Protein AF-D6K3V4-F1 (afdb_monomer_lite)

Foldseek 3Di:
DWEWEDDDVTDIAFDDPPDPPDHGDPVPDQKYFYFYPVLLVCLLLLNDDLVVTTPDIDGDPVVSSVVSVVSNCNNVD

Secondary structure (DSSP, 8-state):
-EEEEESTT-EEEE--SSSTTPPP-STT--EEEEEEHHHHHHHHTTSS-TTT--SEEEE-HHHHHHHHHHHHHGGG-

Structure (mmCIF, N/CA/C/O backbone):
data_AF-D6K3V4-F1
#
_entry.id   AF-D6K3V4-F1
#
loop_
_atom_site.group_PDB
_atom_site.id
_atom_site.type_symbol
_atom_site.label_atom_id
_atom_site.label_alt_id
_atom_site.label_comp_id
_atom_site.label_asym_id
_atom_site.label_entity_id
_atom_site.label_seq_id
_atom_site.pdbx_PDB_ins_code
_atom_site.Cartn_x
_atom_site.Cartn_y
_atom_site.Cartn_z
_atom_site.occupancy
_atom_site.B_iso_or_equiv
_atom_site.auth_seq_id
_atom_site.auth_comp_id
_atom_site.auth_asym_id
_atom_site.auth_atom_id
_atom_site.pdbx_PDB_model_num
ATOM 1 N N . MET A 1 1 ? 7.055 -0.119 -7.524 1.00 93.94 1 MET A N 1
ATOM 2 C CA . MET A 1 1 ? 5.678 -0.319 -7.021 1.00 93.94 1 MET A CA 1
ATOM 3 C C . MET A 1 1 ? 5.233 0.960 -6.345 1.00 93.94 1 MET A C 1
ATOM 5 O O . MET A 1 1 ? 6.035 1.533 -5.616 1.00 93.94 1 MET A O 1
ATOM 9 N N . ARG A 1 2 ? 4.008 1.420 -6.587 1.00 97.25 2 ARG A N 1
ATOM 10 C CA . ARG A 1 2 ? 3.425 2.572 -5.899 1.00 97.25 2 ARG A CA 1
ATOM 11 C C . ARG A 1 2 ? 2.404 2.096 -4.875 1.00 97.25 2 ARG A C 1
ATOM 13 O O . ARG A 1 2 ? 1.515 1.316 -5.201 1.00 97.25 2 ARG A O 1
ATOM 20 N N . LEU A 1 3 ? 2.559 2.568 -3.647 1.00 95.94 3 LEU A N 1
ATOM 21 C CA . LEU A 1 3 ? 1.553 2.485 -2.599 1.00 95.94 3 LEU A CA 1
ATOM 22 C C . LEU A 1 3 ? 0.972 3.883 -2.413 1.00 95.94 3 LEU A C 1
ATOM 24 O O . LEU A 1 3 ? 1.718 4.820 -2.130 1.00 95.94 3 LEU A O 1
ATOM 28 N N . GLU A 1 4 ? -0.333 4.016 -2.567 1.00 96.88 4 GLU A N 1
ATOM 29 C CA . GLU A 1 4 ? -1.080 5.232 -2.280 1.00 96.88 4 GLU A CA 1
ATOM 30 C C . GLU A 1 4 ? -2.006 4.985 -1.092 1.00 96.88 4 GLU A C 1
ATOM 32 O O . GLU A 1 4 ? -2.734 3.995 -1.050 1.00 96.88 4 GLU A O 1
ATOM 37 N N . ILE A 1 5 ? -1.953 5.880 -0.111 1.00 95.69 5 ILE A N 1
ATOM 38 C CA . ILE A 1 5 ? -2.917 5.919 0.983 1.00 95.69 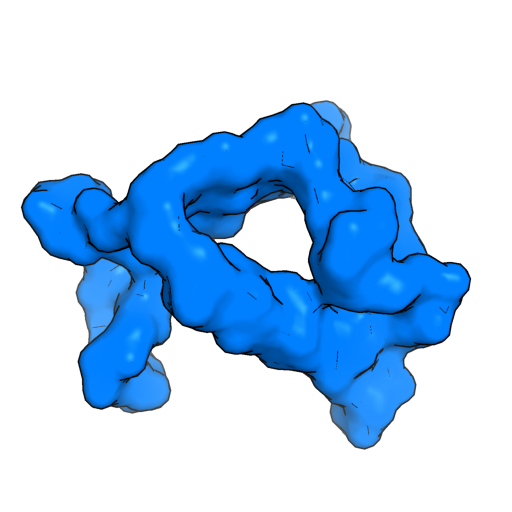5 ILE A CA 1
ATOM 39 C C . ILE A 1 5 ? -3.756 7.173 0.796 1.00 95.69 5 ILE A C 1
ATOM 41 O O . ILE A 1 5 ? -3.223 8.282 0.810 1.00 95.69 5 ILE A O 1
ATOM 45 N N . GLU A 1 6 ? -5.055 6.996 0.609 1.00 93.56 6 GLU A N 1
ATOM 46 C CA . GLU A 1 6 ? -6.008 8.069 0.358 1.00 93.56 6 GLU A CA 1
ATOM 47 C C . GLU A 1 6 ? -6.545 8.674 1.666 1.00 93.56 6 GLU A C 1
ATOM 49 O O . GLU A 1 6 ? -6.550 8.053 2.734 1.00 93.56 6 GLU A O 1
ATOM 54 N N . GLY A 1 7 ? -7.054 9.904 1.574 1.00 88.81 7 GLY A N 1
ATOM 55 C CA . GLY A 1 7 ? -7.681 10.613 2.689 1.00 88.81 7 GLY A CA 1
ATOM 56 C C . GLY A 1 7 ? -6.752 11.580 3.429 1.00 88.81 7 GLY A C 1
ATOM 57 O O . GLY A 1 7 ? -5.668 11.943 2.971 1.00 88.81 7 GLY A O 1
ATOM 58 N N . SER A 1 8 ? -7.222 12.071 4.578 1.00 87.62 8 SER A N 1
ATOM 59 C CA . SER A 1 8 ? -6.500 13.078 5.364 1.00 87.62 8 SER A CA 1
ATOM 60 C C . SER A 1 8 ? -5.240 12.481 5.989 1.00 87.62 8 SER A C 1
ATOM 62 O O . SER A 1 8 ? -5.324 11.521 6.750 1.00 87.62 8 SER A O 1
ATOM 64 N N . GLY A 1 9 ? -4.076 13.055 5.677 1.00 84.12 9 GLY A N 1
ATOM 65 C CA . GLY A 1 9 ? -2.780 12.504 6.091 1.00 84.12 9 GLY A CA 1
ATOM 66 C C . GLY A 1 9 ? -2.294 11.334 5.229 1.00 84.12 9 GLY A C 1
ATOM 67 O O . GLY A 1 9 ? -1.308 10.694 5.585 1.00 84.12 9 GLY A O 1
ATOM 68 N N . GLY A 1 10 ? -2.974 11.074 4.110 1.00 92.88 10 GLY A N 1
ATOM 69 C CA . GLY A 1 10 ? -2.539 10.146 3.079 1.00 92.88 10 GLY A CA 1
ATOM 70 C C . GLY A 1 10 ? -1.269 10.592 2.353 1.00 92.88 10 GLY A C 1
ATOM 71 O O . GLY A 1 10 ? -0.692 11.651 2.620 1.00 92.88 10 GLY A O 1
ATOM 72 N N . GLY A 1 11 ? -0.823 9.774 1.410 1.00 96.31 11 GLY A N 1
ATOM 73 C CA . GLY A 1 11 ? 0.403 10.022 0.668 1.00 96.31 11 GLY A CA 1
ATOM 74 C C . GLY A 1 11 ? 0.680 8.961 -0.382 1.00 96.31 11 GLY A C 1
ATOM 75 O O . GLY A 1 11 ? -0.086 8.016 -0.562 1.00 96.31 11 GLY A O 1
ATOM 76 N N . GLN A 1 12 ? 1.801 9.128 -1.073 1.00 96.19 12 GLN A N 1
ATOM 77 C CA . GLN A 1 12 ? 2.270 8.183 -2.074 1.00 96.19 12 GLN A CA 1
ATOM 78 C C . GLN A 1 12 ? 3.712 7.791 -1.775 1.00 96.19 12 GLN A C 1
ATOM 80 O O . GLN A 1 12 ? 4.566 8.646 -1.529 1.00 96.19 12 GLN A O 1
ATOM 85 N N . TRP A 1 13 ? 3.984 6.493 -1.844 1.00 96.06 13 TRP A N 1
ATOM 86 C CA . TRP A 1 13 ? 5.296 5.914 -1.602 1.00 96.06 13 TRP A CA 1
ATOM 87 C C . TRP A 1 13 ? 5.697 5.027 -2.774 1.00 96.06 13 TRP A C 1
ATOM 89 O O . TRP A 1 13 ? 4.937 4.167 -3.220 1.00 96.06 13 TRP A O 1
ATOM 99 N N . LEU A 1 14 ? 6.922 5.221 -3.259 1.00 96.06 14 LEU A N 1
ATOM 100 C CA . LEU A 1 14 ? 7.544 4.328 -4.227 1.00 96.06 14 LEU A CA 1
ATOM 101 C C . LEU A 1 14 ? 8.350 3.274 -3.475 1.00 96.06 14 LEU A C 1
ATOM 103 O O . LEU A 1 14 ? 9.349 3.587 -2.830 1.00 96.06 14 LEU A O 1
ATOM 107 N N . ILE A 1 15 ? 7.906 2.027 -3.576 1.00 94.31 15 ILE A N 1
ATOM 108 C CA . ILE A 1 15 ? 8.528 0.875 -2.933 1.00 94.31 15 ILE A CA 1
ATOM 109 C C . ILE A 1 15 ? 9.426 0.176 -3.967 1.00 94.31 15 ILE A C 1
ATOM 111 O O . ILE A 1 15 ? 8.910 -0.285 -5.001 1.00 94.31 15 ILE A O 1
ATOM 115 N N . PRO A 1 16 ? 10.752 0.120 -3.739 1.00 93.50 16 PRO A N 1
ATOM 116 C CA . PRO A 1 16 ? 11.654 -0.698 -4.541 1.00 93.50 16 PRO A CA 1
ATOM 117 C C . PRO A 1 16 ? 11.395 -2.183 -4.257 1.00 93.50 16 PRO A C 1
ATOM 119 O O . PRO A 1 16 ? 11.176 -2.575 -3.112 1.00 93.50 16 PRO A O 1
ATOM 122 N N . LEU A 1 17 ? 11.399 -3.007 -5.304 1.00 91.25 17 LEU A N 1
ATOM 123 C CA . LEU A 1 17 ? 11.153 -4.454 -5.197 1.00 91.25 17 LEU A CA 1
ATOM 124 C C . LEU A 1 17 ? 12.416 -5.290 -5.435 1.00 91.25 17 LEU A C 1
ATOM 126 O O . LEU A 1 17 ? 12.417 -6.494 -5.213 1.00 91.25 17 LEU A O 1
ATOM 130 N N . ASP A 1 18 ? 13.477 -4.656 -5.919 1.00 89.06 18 ASP A N 1
ATOM 131 C CA . ASP A 1 18 ? 14.735 -5.279 -6.305 1.00 89.06 18 ASP A CA 1
ATOM 132 C C . ASP A 1 18 ? 15.636 -5.558 -5.096 1.00 89.06 18 ASP A C 1
ATOM 134 O O . ASP A 1 18 ? 16.242 -6.626 -5.013 1.00 89.06 18 ASP A O 1
ATOM 138 N N . SER A 1 19 ? 15.727 -4.620 -4.145 1.00 87.19 19 SER A N 1
ATOM 139 C CA . SER A 1 19 ? 16.588 -4.774 -2.971 1.00 87.19 19 SER A CA 1
ATOM 140 C C . SER A 1 19 ? 16.201 -3.869 -1.786 1.00 87.19 19 SER A C 1
ATOM 142 O O . SER A 1 19 ? 15.691 -2.761 -1.978 1.00 87.19 19 SER A O 1
ATOM 144 N N . PRO A 1 20 ? 16.455 -4.299 -0.531 1.00 85.06 20 PRO A N 1
ATOM 145 C CA . PRO A 1 20 ? 16.278 -3.446 0.642 1.00 85.06 20 PRO A CA 1
ATOM 146 C C . PRO A 1 20 ? 17.207 -2.226 0.602 1.00 85.06 20 PRO A C 1
ATOM 148 O O . PRO A 1 20 ? 18.412 -2.364 0.401 1.00 85.06 20 P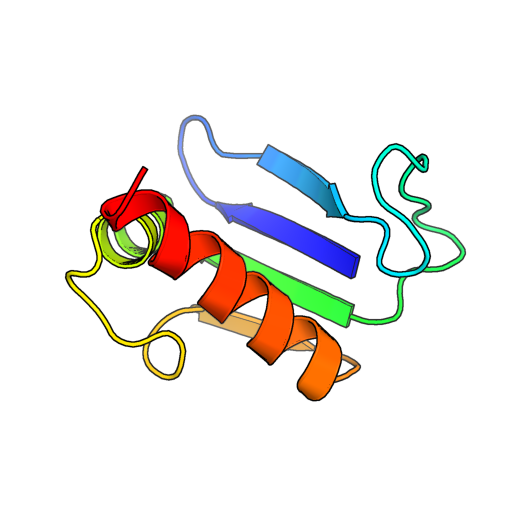RO A O 1
ATOM 151 N N . GLY A 1 21 ? 16.661 -1.033 0.841 1.00 85.12 21 GLY A N 1
ATOM 152 C CA . GLY A 1 21 ? 17.430 0.218 0.860 1.00 85.12 21 GLY A CA 1
ATOM 153 C C . GLY A 1 21 ? 17.668 0.855 -0.514 1.00 85.12 21 GLY A C 1
ATOM 154 O O . GLY A 1 21 ? 18.253 1.936 -0.573 1.00 85.12 21 GLY A O 1
ATOM 155 N N . ALA A 1 22 ? 17.195 0.237 -1.601 1.00 91.75 22 ALA A N 1
ATOM 156 C CA . ALA A 1 22 ? 17.124 0.899 -2.898 1.00 91.75 22 ALA A CA 1
ATOM 157 C C . ALA A 1 22 ? 16.167 2.106 -2.867 1.00 91.75 22 ALA A C 1
ATOM 159 O O . ALA A 1 22 ? 15.360 2.284 -1.951 1.00 91.75 22 ALA A O 1
ATOM 160 N N . VAL A 1 23 ? 16.262 2.959 -3.885 1.00 91.81 23 VAL A N 1
ATOM 161 C CA . VAL A 1 23 ? 15.371 4.112 -4.053 1.00 91.81 23 VAL A CA 1
ATOM 162 C C . VAL A 1 23 ? 14.279 3.740 -5.050 1.00 91.81 23 VAL A C 1
ATOM 164 O O . VAL A 1 23 ? 14.571 3.322 -6.168 1.00 91.81 23 VAL A O 1
ATOM 167 N N . GLY A 1 24 ? 13.016 3.900 -4.655 1.00 91.81 24 GLY A N 1
ATOM 168 C CA . GLY A 1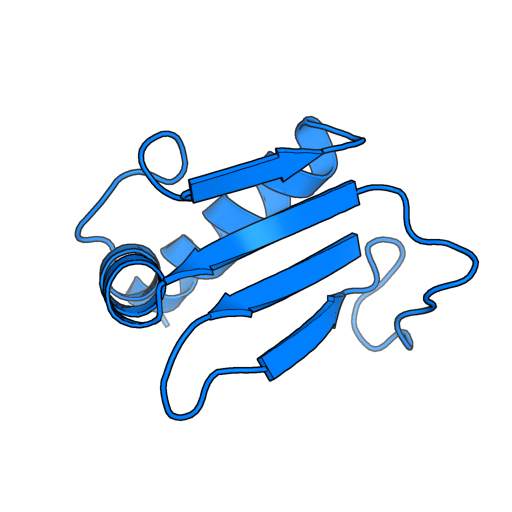 24 ? 11.884 3.672 -5.549 1.00 91.81 24 GLY A CA 1
ATOM 169 C C . GLY A 1 24 ? 11.862 4.658 -6.726 1.00 91.81 24 GLY A C 1
ATOM 170 O O . GLY A 1 24 ? 12.207 5.829 -6.577 1.00 91.81 24 GLY A O 1
ATOM 171 N N . SER A 1 25 ? 11.424 4.193 -7.898 1.00 92.00 25 SER A N 1
ATOM 172 C CA . SER A 1 25 ? 11.357 4.983 -9.136 1.00 92.00 25 SER A CA 1
ATOM 173 C C . SER A 1 25 ? 9.970 4.882 -9.770 1.00 92.00 25 SER A C 1
ATOM 175 O O . SER A 1 25 ? 9.424 3.785 -9.891 1.00 92.00 25 SER A O 1
ATOM 177 N N . ALA A 1 26 ? 9.412 6.027 -10.180 1.00 92.06 26 ALA A N 1
ATOM 178 C CA . ALA A 1 26 ? 8.154 6.086 -10.925 1.00 92.06 26 ALA A CA 1
ATOM 179 C C . ALA A 1 26 ? 8.318 5.561 -12.362 1.00 92.06 26 ALA A C 1
ATOM 181 O O . ALA A 1 26 ? 7.408 4.931 -12.888 1.00 92.06 26 ALA A O 1
ATOM 182 N N . ASP A 1 27 ? 9.495 5.750 -12.967 1.00 91.94 27 ASP A N 1
ATOM 183 C CA . ASP A 1 27 ? 9.792 5.262 -14.323 1.00 91.94 27 ASP A CA 1
ATOM 184 C C . ASP A 1 27 ? 9.831 3.726 -14.397 1.00 91.94 27 ASP A C 1
ATOM 186 O O . ASP A 1 27 ? 9.600 3.144 -15.453 1.00 91.94 27 ASP A O 1
ATOM 190 N N . HIS A 1 28 ? 10.097 3.066 -13.264 1.00 91.19 28 HIS A N 1
ATOM 191 C CA . HIS A 1 28 ? 10.140 1.606 -13.126 1.00 91.19 28 HIS A CA 1
ATOM 192 C C . HIS A 1 28 ? 8.947 1.068 -12.318 1.00 91.19 28 HIS A C 1
ATOM 194 O O . HIS A 1 28 ? 9.030 0.037 -11.642 1.00 91.19 28 HIS A O 1
ATOM 200 N N . GLU A 1 29 ? 7.826 1.786 -12.329 1.00 94.50 29 GLU A N 1
ATOM 201 C CA . GLU A 1 29 ? 6.610 1.359 -11.654 1.00 94.50 29 GLU A CA 1
ATOM 202 C C . GLU A 1 29 ? 5.954 0.181 -12.389 1.00 94.50 29 GLU A C 1
ATOM 204 O O . GLU A 1 29 ? 5.446 0.315 -13.496 1.00 94.50 29 GLU A O 1
ATOM 209 N N . VAL A 1 30 ? 5.949 -0.990 -11.747 1.00 96.31 30 VAL A N 1
ATOM 210 C CA . VAL A 1 30 ? 5.317 -2.212 -12.284 1.00 96.31 30 VAL A CA 1
ATOM 211 C C . VAL A 1 30 ? 3.884 -2.434 -11.791 1.00 96.31 30 VAL A C 1
ATOM 213 O O . VAL A 1 30 ? 3.146 -3.240 -12.354 1.00 96.31 30 VAL A O 1
ATOM 216 N N . ALA A 1 31 ? 3.496 -1.745 -10.717 1.00 96.62 31 ALA A N 1
ATOM 217 C CA . ALA A 1 31 ? 2.199 -1.892 -10.073 1.00 96.62 31 ALA A CA 1
ATOM 218 C C . ALA A 1 31 ? 1.879 -0.697 -9.171 1.00 96.62 31 ALA A C 1
ATOM 220 O O . ALA A 1 31 ? 2.798 -0.069 -8.630 1.00 96.62 31 ALA A O 1
ATOM 221 N N . HIS A 1 32 ? 0.581 -0.454 -8.987 1.00 96.75 32 HIS A N 1
ATOM 222 C CA . HIS A 1 32 ? 0.011 0.569 -8.118 1.00 96.75 32 HIS A CA 1
ATOM 223 C C . HIS A 1 32 ? -1.135 -0.024 -7.292 1.00 96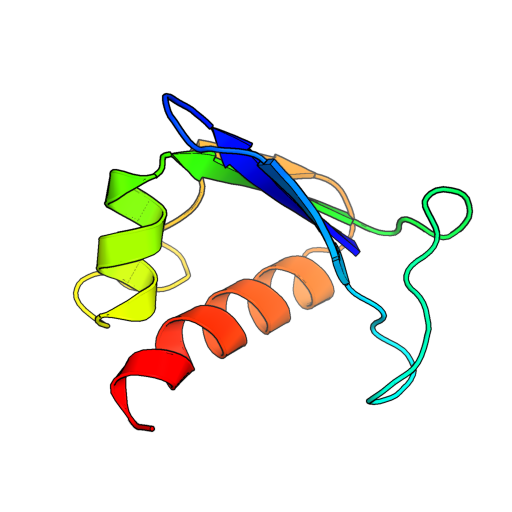.75 32 HIS A C 1
ATOM 225 O O . HIS A 1 32 ? -2.023 -0.679 -7.844 1.00 96.75 32 HIS A O 1
ATOM 231 N N . VAL A 1 33 ? -1.123 0.224 -5.984 1.00 95.69 33 VAL A N 1
ATOM 232 C CA . VAL A 1 33 ? -2.220 -0.091 -5.065 1.00 95.69 33 VAL A CA 1
ATOM 233 C C . VAL A 1 33 ? -2.609 1.146 -4.257 1.00 95.69 33 VAL A C 1
ATOM 235 O O . VAL A 1 33 ? -1.729 1.846 -3.755 1.00 95.69 33 VAL A O 1
ATOM 238 N N . ALA A 1 34 ? -3.912 1.385 -4.130 1.00 95.50 34 ALA A N 1
ATOM 239 C CA . ALA A 1 34 ? -4.509 2.458 -3.349 1.00 95.50 34 ALA A CA 1
ATOM 240 C C . ALA A 1 34 ? -5.401 1.872 -2.243 1.00 95.50 34 ALA A C 1
ATOM 242 O O . ALA A 1 34 ? -6.231 0.996 -2.510 1.00 95.50 34 ALA A O 1
ATOM 243 N N . LEU A 1 35 ? -5.219 2.354 -1.012 1.00 94.44 35 LEU A N 1
ATOM 244 C CA . LEU A 1 35 ? -6.028 2.007 0.162 1.00 94.44 35 LEU A CA 1
ATOM 245 C C . LEU A 1 35 ? -6.524 3.285 0.833 1.00 94.44 35 LEU A C 1
ATOM 247 O O . LEU A 1 35 ? -5.818 4.295 0.832 1.00 94.44 35 LEU A O 1
ATOM 251 N N . ASP A 1 36 ? -7.679 3.238 1.489 1.00 92.88 36 ASP A N 1
ATOM 252 C CA . ASP A 1 36 ? -8.026 4.309 2.421 1.00 92.88 36 ASP A CA 1
ATOM 253 C C . ASP A 1 36 ? -7.184 4.205 3.709 1.00 92.88 36 ASP A C 1
ATOM 255 O O . ASP A 1 36 ? -6.687 3.136 4.081 1.00 92.88 36 ASP A O 1
ATOM 259 N N . GLY A 1 37 ? -6.995 5.328 4.408 1.00 92.38 37 GLY A N 1
ATOM 260 C CA . GLY A 1 37 ? -6.173 5.356 5.621 1.00 92.38 37 GLY A CA 1
ATOM 261 C C . GLY A 1 37 ? -6.650 4.425 6.747 1.00 92.38 37 GLY A C 1
ATOM 262 O O . GLY A 1 37 ? -5.817 3.897 7.487 1.00 92.38 37 GLY A O 1
ATOM 263 N N . VAL A 1 38 ? -7.959 4.187 6.885 1.00 92.31 38 VAL A N 1
ATOM 264 C CA . VAL A 1 38 ? -8.520 3.275 7.897 1.00 92.31 38 VAL A CA 1
ATOM 265 C C . VAL A 1 38 ? -8.267 1.825 7.496 1.00 92.31 38 VAL A C 1
ATOM 267 O O . VAL A 1 38 ? -7.807 1.038 8.324 1.00 92.31 38 VAL A O 1
ATOM 270 N N . GLU A 1 39 ? -8.501 1.483 6.232 1.00 92.69 39 GLU A N 1
ATOM 271 C CA . GLU A 1 39 ? -8.213 0.166 5.665 1.00 92.69 39 GLU A CA 1
ATOM 272 C C . GLU A 1 39 ? -6.727 -0.185 5.801 1.00 92.69 39 GLU A C 1
ATOM 274 O O . GLU A 1 39 ? -6.397 -1.272 6.276 1.00 92.69 39 GLU A O 1
ATOM 279 N N . PHE A 1 40 ? -5.821 0.754 5.510 1.00 93.62 40 PHE A N 1
ATOM 280 C CA . PHE A 1 40 ? -4.390 0.554 5.740 1.00 93.62 40 PHE A CA 1
ATOM 281 C C . PHE A 1 40 ? -4.061 0.313 7.215 1.00 93.62 40 PHE A C 1
ATOM 283 O O . PHE A 1 40 ? -3.313 -0.613 7.528 1.00 93.62 40 PHE A O 1
ATOM 290 N N . CYS A 1 41 ? -4.634 1.096 8.137 1.00 93.62 41 CYS A N 1
ATOM 291 C CA . CYS A 1 41 ? -4.431 0.883 9.572 1.00 93.62 41 CYS A CA 1
ATOM 292 C C . CYS A 1 41 ? -4.928 -0.498 10.016 1.00 93.62 41 CYS A C 1
ATOM 294 O O . CYS A 1 41 ? -4.252 -1.183 10.783 1.00 93.62 41 CYS A O 1
ATOM 296 N N . HIS A 1 42 ? -6.094 -0.929 9.533 1.00 95.06 42 HIS A N 1
ATOM 297 C CA . HIS A 1 42 ? -6.630 -2.256 9.819 1.00 95.06 42 HIS A CA 1
ATOM 298 C C . HIS A 1 42 ? -5.763 -3.370 9.236 1.00 95.06 42 HIS A C 1
ATOM 300 O O . HIS A 1 42 ? -5.501 -4.351 9.933 1.00 95.06 42 HIS A O 1
ATOM 306 N N . LEU A 1 43 ? -5.268 -3.211 8.008 1.00 95.50 43 LEU A N 1
ATOM 307 C CA . LEU A 1 43 ? -4.346 -4.158 7.391 1.00 95.50 43 LEU A CA 1
ATOM 308 C C . LEU A 1 43 ? -3.051 -4.262 8.203 1.00 95.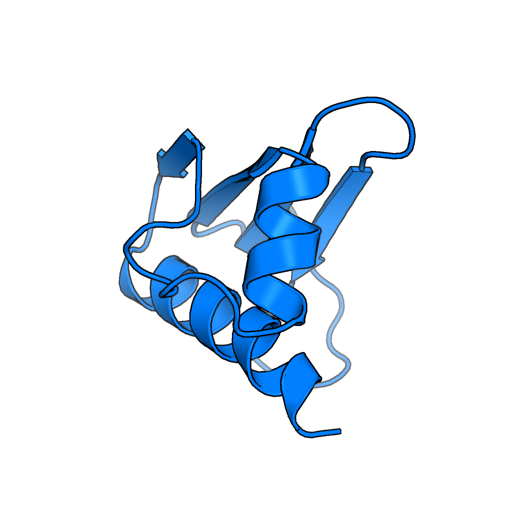50 43 LEU A C 1
ATOM 310 O O . LEU A 1 43 ? -2.657 -5.360 8.587 1.00 95.50 43 LEU A O 1
ATOM 314 N N . ALA A 1 44 ? -2.424 -3.126 8.517 1.00 95.38 44 ALA A N 1
ATOM 315 C CA . ALA A 1 44 ? -1.175 -3.065 9.272 1.00 95.38 44 ALA A CA 1
ATOM 316 C C . ALA A 1 44 ? -1.315 -3.618 10.700 1.00 95.38 44 ALA A C 1
ATOM 318 O O . ALA A 1 44 ? -0.373 -4.210 11.223 1.00 95.38 44 ALA A O 1
ATOM 319 N N . ALA A 1 45 ? -2.498 -3.487 11.307 1.00 95.88 45 ALA A N 1
ATOM 320 C CA . ALA A 1 45 ? -2.838 -4.084 12.599 1.00 95.88 45 ALA A CA 1
ATOM 321 C C . ALA A 1 45 ? -3.235 -5.574 12.515 1.00 95.88 45 ALA A C 1
ATOM 323 O O . ALA A 1 45 ? -3.467 -6.202 13.545 1.00 95.88 45 ALA A O 1
ATOM 324 N N . GLY A 1 46 ? -3.316 -6.162 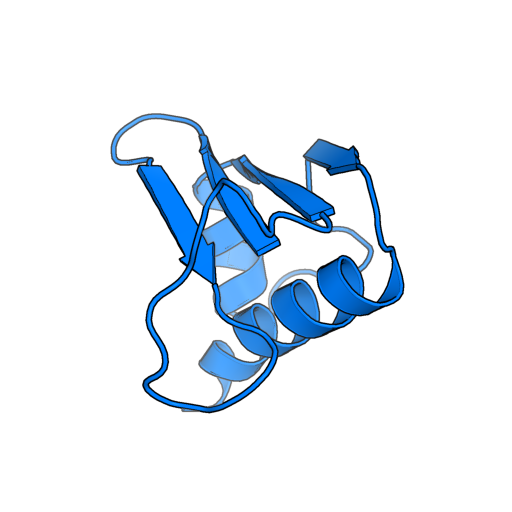11.315 1.00 94.69 46 GLY A N 1
ATOM 325 C CA . GLY A 1 46 ? -3.712 -7.559 11.117 1.00 94.69 46 GLY A CA 1
ATOM 326 C C . GLY A 1 46 ? -5.208 -7.828 11.322 1.00 94.69 46 GLY A C 1
ATOM 327 O O . GLY A 1 46 ? -5.593 -8.969 11.566 1.00 94.69 46 GLY A O 1
ATOM 328 N N . HIS A 1 47 ? -6.052 -6.796 11.247 1.00 95.31 47 HIS A N 1
ATOM 329 C CA . HIS A 1 47 ? -7.503 -6.910 11.433 1.00 95.31 47 HIS A CA 1
ATOM 330 C C . HIS A 1 47 ? -8.254 -7.360 10.174 1.00 95.31 47 HIS A C 1
ATOM 332 O O . HIS A 1 47 ? -9.365 -7.870 10.292 1.00 95.31 47 HIS A O 1
ATOM 338 N N . ILE A 1 48 ? -7.670 -7.176 8.988 1.00 94.62 48 ILE A N 1
ATOM 339 C CA . ILE A 1 48 ? -8.239 -7.611 7.704 1.00 94.62 48 ILE A CA 1
ATOM 340 C C . ILE A 1 48 ? -7.205 -8.403 6.907 1.00 94.62 48 ILE A C 1
ATOM 342 O O . ILE A 1 48 ? -5.995 -8.206 7.070 1.00 94.62 48 ILE A O 1
ATOM 346 N N . ALA A 1 49 ? -7.664 -9.311 6.043 1.00 89.94 49 ALA A N 1
ATOM 347 C CA . ALA A 1 49 ? -6.751 -10.065 5.197 1.00 89.94 49 ALA A CA 1
ATOM 348 C C . ALA A 1 49 ? -6.204 -9.182 4.056 1.00 89.94 49 ALA A C 1
ATOM 350 O O . ALA A 1 49 ? -6.951 -8.392 3.484 1.00 89.94 49 ALA A O 1
ATOM 351 N N . PRO A 1 50 ? -4.947 -9.379 3.607 1.00 87.94 50 PRO A N 1
ATOM 352 C CA . PRO A 1 50 ? -4.383 -8.662 2.458 1.00 87.94 50 PRO A CA 1
ATOM 353 C C . PRO A 1 50 ? -5.237 -8.708 1.185 1.00 87.94 50 PRO A C 1
ATOM 355 O O . PRO A 1 50 ? -5.212 -7.777 0.400 1.00 87.94 50 PRO A O 1
ATOM 358 N N . ARG A 1 51 ? -5.995 -9.791 0.960 1.00 80.75 51 ARG A N 1
ATOM 359 C CA . ARG A 1 51 ? -6.881 -9.935 -0.212 1.00 80.75 51 ARG A CA 1
ATOM 360 C C . ARG A 1 51 ? -8.170 -9.118 -0.118 1.00 80.75 51 ARG A C 1
ATOM 362 O O . ARG A 1 51 ? -8.841 -8.957 -1.130 1.00 80.75 51 ARG A O 1
ATOM 369 N N . GLU A 1 52 ? -8.534 -8.710 1.089 1.00 80.81 52 GLU A N 1
ATOM 370 C CA . GLU A 1 52 ? -9.724 -7.913 1.387 1.00 80.81 52 GLU A CA 1
ATOM 371 C C . GLU A 1 52 ? -9.394 -6.420 1.441 1.00 80.81 52 GLU A C 1
ATOM 373 O O . GLU A 1 52 ? -10.310 -5.610 1.441 1.00 80.81 52 GLU A O 1
ATOM 378 N N . ALA A 1 53 ? -8.102 -6.081 1.475 1.00 74.19 53 ALA A N 1
ATOM 379 C CA . ALA A 1 53 ? -7.596 -4.723 1.479 1.00 74.19 53 ALA A CA 1
ATOM 380 C C . ALA A 1 53 ? -7.301 -4.244 0.046 1.00 74.19 53 ALA A C 1
ATOM 382 O O . ALA A 1 53 ? -6.808 -5.027 -0.770 1.00 74.19 53 ALA A O 1
ATOM 383 N N . ALA A 1 54 ? -7.517 -2.950 -0.197 1.00 73.69 54 ALA A N 1
ATOM 384 C CA . ALA A 1 54 ? -7.240 -2.153 -1.394 1.00 73.69 54 ALA A CA 1
ATOM 385 C C . ALA A 1 54 ? -8.468 -1.863 -2.264 1.00 73.69 54 ALA A C 1
ATOM 387 O O . ALA A 1 54 ? -8.906 -2.674 -3.085 1.00 73.69 54 ALA A O 1
ATOM 388 N N . ALA A 1 55 ? -8.945 -0.623 -2.150 1.00 74.06 55 ALA A N 1
ATOM 389 C CA . ALA A 1 55 ? -9.993 -0.049 -2.986 1.00 74.06 55 ALA A CA 1
ATOM 390 C C . ALA A 1 55 ? -9.611 0.036 -4.480 1.00 74.06 55 ALA A C 1
ATOM 392 O O . ALA A 1 55 ? -10.491 -0.032 -5.343 1.00 74.06 55 ALA A O 1
ATOM 393 N N . GLY A 1 56 ? -8.316 0.150 -4.808 1.00 86.50 56 GLY A N 1
ATOM 394 C CA . GLY A 1 56 ? -7.825 0.227 -6.187 1.00 86.50 56 GLY A CA 1
ATOM 395 C C . GLY A 1 56 ? -6.495 -0.494 -6.392 1.00 86.50 56 GLY A C 1
ATOM 396 O O . GLY A 1 56 ? -5.567 -0.337 -5.608 1.00 86.50 56 GLY A O 1
ATOM 397 N N . GLN A 1 57 ? -6.376 -1.282 -7.464 1.00 93.00 57 GLN A N 1
ATOM 398 C CA . GLN A 1 57 ? -5.142 -2.004 -7.795 1.00 93.00 57 GLN A CA 1
ATOM 399 C C . GLN A 1 57 ? -4.959 -2.162 -9.309 1.00 93.00 57 GLN A C 1
ATOM 401 O O . GLN A 1 57 ? -5.909 -2.464 -10.035 1.00 93.00 57 GLN A O 1
ATOM 406 N N . THR A 1 58 ? -3.731 -1.979 -9.794 1.00 95.38 58 THR A N 1
ATOM 407 C CA . THR A 1 58 ? -3.366 -2.163 -11.206 1.00 95.38 58 THR A CA 1
ATOM 408 C C . THR A 1 58 ? -1.911 -2.607 -11.365 1.00 95.38 58 THR A C 1
ATOM 410 O O . THR A 1 58 ? -1.059 -2.308 -10.529 1.00 95.38 58 THR A O 1
ATOM 413 N N . GLY A 1 59 ? -1.620 -3.308 -12.462 1.00 95.81 59 GLY A N 1
ATOM 414 C CA . GLY A 1 59 ? -0.288 -3.825 -12.783 1.00 95.81 59 GLY A CA 1
ATOM 415 C C . GLY A 1 59 ? -0.016 -5.224 -12.226 1.00 95.81 59 GLY A C 1
ATOM 416 O O . GLY A 1 59 ? -0.909 -6.076 -12.182 1.00 95.81 59 GLY A O 1
ATOM 417 N N . ASP A 1 60 ? 1.242 -5.474 -11.865 1.00 96.69 60 ASP A N 1
ATOM 418 C CA . ASP A 1 60 ? 1.736 -6.767 -11.384 1.00 96.69 60 ASP A CA 1
ATOM 419 C C . ASP A 1 60 ? 1.063 -7.206 -10.068 1.00 96.69 60 ASP A C 1
ATOM 421 O O . ASP A 1 60 ? 1.231 -6.601 -9.006 1.00 96.69 60 ASP A O 1
ATOM 425 N N . ARG A 1 61 ? 0.303 -8.306 -10.140 1.00 93.50 61 ARG A N 1
ATOM 426 C CA . ARG A 1 61 ? -0.470 -8.849 -9.013 1.00 93.50 61 ARG A CA 1
ATOM 427 C C . ARG A 1 61 ? 0.397 -9.479 -7.930 1.00 93.50 61 ARG A C 1
ATOM 429 O O . ARG A 1 61 ? -0.016 -9.467 -6.772 1.00 93.50 61 ARG A O 1
ATOM 436 N N . ASP A 1 62 ? 1.544 -10.051 -8.286 1.00 94.56 62 ASP A N 1
ATOM 437 C CA . ASP A 1 62 ? 2.448 -10.645 -7.302 1.00 94.56 62 ASP A CA 1
ATOM 438 C C . ASP A 1 62 ? 3.131 -9.534 -6.500 1.00 94.56 62 ASP A C 1
ATOM 440 O O . ASP A 1 62 ? 3.134 -9.593 -5.272 1.00 94.56 62 ASP A O 1
ATOM 444 N N . ALA A 1 63 ? 3.563 -8.455 -7.163 1.00 94.69 63 ALA A N 1
ATOM 445 C CA . ALA A 1 63 ? 4.089 -7.266 -6.490 1.00 94.69 63 ALA A CA 1
ATOM 446 C C . ALA A 1 63 ? 3.069 -6.626 -5.529 1.00 94.69 63 ALA A C 1
ATOM 448 O O . ALA A 1 63 ? 3.414 -6.261 -4.402 1.00 94.69 63 ALA A O 1
ATOM 449 N N . ILE A 1 64 ? 1.804 -6.513 -5.955 1.00 95.56 64 ILE A N 1
ATOM 450 C CA . ILE A 1 64 ? 0.719 -6.000 -5.105 1.00 95.56 64 ILE A CA 1
ATOM 451 C C . ILE A 1 64 ? 0.522 -6.897 -3.888 1.00 95.56 64 ILE A C 1
ATOM 453 O O . ILE A 1 64 ? 0.520 -6.410 -2.756 1.00 95.56 64 ILE A O 1
ATOM 457 N N . ARG A 1 65 ? 0.393 -8.210 -4.109 1.00 93.69 65 ARG A N 1
ATOM 458 C CA . ARG A 1 65 ? 0.237 -9.183 -3.026 1.00 93.69 65 ARG A CA 1
ATOM 459 C C . ARG A 1 65 ? 1.377 -9.045 -2.023 1.00 93.69 65 ARG A C 1
ATOM 461 O O . ARG A 1 65 ? 1.115 -8.924 -0.831 1.00 93.69 65 ARG A O 1
ATOM 468 N N . ASP A 1 66 ? 2.616 -9.050 -2.488 1.00 93.44 66 ASP A N 1
ATOM 469 C CA . ASP A 1 66 ? 3.781 -9.068 -1.612 1.00 93.44 66 ASP A CA 1
ATOM 470 C C . ASP A 1 66 ? 3.849 -7.802 -0.737 1.00 93.44 66 ASP A C 1
ATOM 472 O O . ASP A 1 66 ? 4.105 -7.909 0.464 1.00 93.44 66 ASP A O 1
ATOM 476 N N . VAL A 1 67 ? 3.497 -6.625 -1.272 1.00 94.38 67 VAL A N 1
ATOM 477 C CA . VAL A 1 67 ? 3.390 -5.387 -0.475 1.00 94.38 67 VAL A CA 1
ATOM 478 C C . VAL A 1 67 ? 2.252 -5.435 0.543 1.00 94.38 67 VAL A C 1
ATOM 480 O O . VAL A 1 67 ? 2.462 -5.042 1.690 1.00 94.38 67 VAL A O 1
ATOM 483 N N . LEU A 1 68 ? 1.065 -5.932 0.183 1.00 95.19 68 LEU A N 1
ATOM 484 C CA . LEU A 1 68 ? -0.056 -6.025 1.132 1.00 95.19 68 LEU A CA 1
ATOM 485 C C . LEU A 1 68 ? 0.250 -7.011 2.273 1.00 95.19 68 LEU A C 1
ATOM 487 O O . LEU A 1 68 ? -0.075 -6.751 3.432 1.00 95.19 68 LEU A O 1
ATOM 491 N N . TYR A 1 69 ? 0.933 -8.120 1.975 1.00 94.81 69 TYR A N 1
ATOM 492 C CA . TYR A 1 69 ? 1.409 -9.054 2.999 1.00 94.81 69 TYR A CA 1
ATOM 493 C C . TYR A 1 69 ? 2.533 -8.461 3.858 1.00 94.81 69 TYR A C 1
ATOM 495 O O . TYR A 1 69 ? 2.549 -8.692 5.070 1.00 94.81 69 TYR A O 1
ATOM 503 N N . ALA A 1 70 ? 3.442 -7.679 3.268 1.00 93.75 70 ALA A N 1
ATOM 504 C CA . ALA A 1 70 ? 4.463 -6.953 4.017 1.00 93.75 70 ALA A CA 1
ATOM 505 C C . ALA A 1 70 ? 3.825 -5.940 4.982 1.00 93.75 70 ALA A C 1
ATOM 507 O O . ALA A 1 70 ? 4.172 -5.934 6.163 1.00 93.75 70 ALA A O 1
ATOM 508 N N . ALA A 1 71 ? 2.829 -5.168 4.534 1.00 94.69 71 ALA A N 1
ATOM 509 C CA . ALA A 1 71 ? 2.075 -4.254 5.392 1.00 94.69 71 ALA A CA 1
ATOM 510 C C . ALA A 1 71 ? 1.382 -4.996 6.548 1.00 94.69 71 ALA A C 1
ATOM 512 O O . ALA A 1 71 ? 1.541 -4.615 7.704 1.00 94.69 71 ALA A O 1
ATOM 513 N N . ALA A 1 72 ? 0.705 -6.116 6.275 1.00 95.56 72 ALA A N 1
ATOM 514 C CA . ALA A 1 72 ? 0.072 -6.925 7.322 1.00 95.56 72 ALA A CA 1
ATOM 515 C C . ALA A 1 72 ? 1.068 -7.532 8.327 1.00 95.56 72 ALA A C 1
ATOM 517 O O . ALA A 1 72 ? 0.704 -7.855 9.462 1.00 95.56 72 ALA A O 1
ATOM 518 N N . SER A 1 73 ? 2.330 -7.720 7.930 1.00 94.88 73 SER A N 1
ATOM 519 C CA . SER A 1 73 ? 3.369 -8.260 8.812 1.00 94.88 73 SER A CA 1
ATOM 520 C C . SER A 1 73 ? 3.827 -7.286 9.903 1.00 94.88 73 SER A C 1
ATOM 522 O O . SER A 1 73 ? 4.344 -7.748 10.920 1.00 94.88 73 SER A O 1
ATOM 524 N N . LEU A 1 74 ? 3.555 -5.983 9.748 1.00 94.19 74 LEU A N 1
ATOM 525 C CA . LEU A 1 74 ? 3.868 -4.948 10.742 1.00 94.19 74 LEU A CA 1
ATOM 526 C C . LEU A 1 74 ? 3.188 -5.202 12.094 1.00 94.19 74 LEU A C 1
ATOM 528 O O . LEU A 1 74 ? 3.741 -4.854 13.129 1.00 94.19 74 LEU A O 1
ATOM 532 N N . SER A 1 75 ? 2.040 -5.885 12.097 1.00 94.00 75 SER A N 1
ATOM 533 C CA . SER A 1 75 ? 1.317 -6.309 13.308 1.00 94.00 75 SER A CA 1
ATOM 534 C C . SER A 1 75 ? 2.131 -7.187 14.269 1.00 94.00 75 SER A C 1
ATOM 536 O O . SER A 1 75 ? 1.713 -7.406 15.404 1.00 94.00 75 SER A O 1
ATOM 538 N N . ARG A 1 76 ? 3.256 -7.743 13.807 1.00 92.19 76 ARG A N 1
ATOM 539 C CA . ARG A 1 76 ? 4.101 -8.686 14.555 1.00 92.19 76 ARG A CA 1
ATOM 540 C C . ARG A 1 76 ? 5.502 -8.143 14.860 1.00 92.19 76 ARG A C 1
ATOM 542 O O . ARG A 1 76 ? 6.348 -8.929 15.286 1.00 92.19 76 ARG A O 1
ATOM 549 N N . MET A 1 77 ? 5.754 -6.860 14.598 1.00 82.06 77 MET A N 1
ATOM 550 C CA . MET A 1 77 ? 6.995 -6.162 14.968 1.00 82.06 77 MET A CA 1
ATOM 551 C C . MET A 1 77 ? 6.929 -5.644 16.402 1.00 82.06 77 MET A C 1
ATOM 553 O O . MET A 1 77 ? 7.981 -5.711 17.075 1.00 82.06 77 MET A O 1
#

Radius of gyration: 11.82 Å; chains: 1; bounding box: 27×24×29 Å

pLDDT: mean 92.12, std 5.2, range [73.69, 97.25]

Sequence (77 aa):
MRLEIEGSGGGQWLIPLDSPGAVGSADHEVAHVALDGVEFCHLAAGHIAPREAAAGQTGDRDAIRDVLYAAASLSRM